Protein AF-A0A4Y2BJF8-F1 (afdb_monomer_lite)

Secondary structure (DSSP, 8-state):
--HHHHHHHHHHTTHHHHHHHHHHHHHHHHHHHS-----------TT--HHHHHHHHHHHHHHHHHHT--SHHHHHHHHHHHHHHHHHHHHHHHHHHHHHHHHHHHHHHHHH--

Structure (mmCIF, N/CA/C/O backbone):
data_AF-A0A4Y2BJF8-F1
#
_entry.id   AF-A0A4Y2BJF8-F1
#
loop_
_atom_site.group_PDB
_atom_site.id
_atom_site.type_symbol
_atom_site.label_atom_id
_atom_site.label_alt_id
_atom_site.label_comp_id
_atom_site.label_asym_id
_atom_site.label_entity_id
_atom_site.label_seq_id
_atom_site.pdbx_PDB_ins_code
_atom_site.Cartn_x
_atom_site.Cartn_y
_atom_site.Cartn_z
_atom_site.occupancy
_atom_site.B_iso_or_equiv
_atom_site.auth_seq_id
_atom_site.auth_comp_id
_atom_site.auth_asym_id
_atom_site.auth_atom_id
_atom_site.pdbx_PDB_model_num
ATOM 1 N N . MET A 1 1 ? 22.499 -28.721 -63.657 1.00 42.22 1 MET A N 1
ATOM 2 C CA . MET A 1 1 ? 22.021 -27.441 -63.085 1.00 42.22 1 MET A CA 1
ATOM 3 C C . MET A 1 1 ? 20.542 -27.208 -63.442 1.00 42.22 1 MET A C 1
ATOM 5 O O . MET A 1 1 ? 20.178 -26.129 -63.875 1.00 42.22 1 MET A O 1
ATOM 9 N N . VAL A 1 2 ? 19.692 -28.239 -63.317 1.00 48.12 2 VAL A N 1
ATOM 10 C CA . VAL A 1 2 ? 18.244 -28.189 -63.651 1.00 48.12 2 VAL A CA 1
ATOM 11 C C . VAL A 1 2 ? 17.385 -28.706 -62.480 1.00 48.12 2 VAL A C 1
ATOM 13 O O . VAL A 1 2 ? 16.186 -28.467 -62.442 1.00 48.12 2 VAL A O 1
ATOM 16 N N . SER A 1 3 ? 17.993 -29.347 -61.473 1.00 51.44 3 SER A N 1
ATOM 17 C CA . SER A 1 3 ? 17.306 -29.814 -60.261 1.00 51.44 3 SER A CA 1
ATOM 18 C C . SER A 1 3 ? 16.925 -28.675 -59.308 1.00 51.44 3 SER A C 1
ATOM 20 O O . SER A 1 3 ? 15.844 -28.695 -58.742 1.00 51.44 3 SER A O 1
ATOM 22 N N . THR A 1 4 ? 17.733 -27.615 -59.221 1.00 53.28 4 THR A N 1
ATOM 23 C CA . THR A 1 4 ? 17.542 -26.529 -58.242 1.00 53.28 4 THR A CA 1
ATOM 24 C C . THR A 1 4 ? 16.272 -25.700 -58.449 1.00 53.28 4 THR A C 1
ATOM 26 O O . THR A 1 4 ? 15.722 -25.192 -57.480 1.00 53.28 4 THR A O 1
ATOM 29 N N . PHE A 1 5 ? 15.778 -25.562 -59.684 1.00 46.50 5 PHE A N 1
ATOM 30 C CA . PHE A 1 5 ? 14.558 -24.789 -59.964 1.00 46.50 5 PHE A CA 1
ATOM 31 C C . PHE A 1 5 ? 13.269 -25.580 -59.709 1.00 46.50 5 PHE A C 1
ATOM 33 O O . PHE A 1 5 ? 12.259 -24.986 -59.344 1.00 46.50 5 PHE A O 1
ATOM 40 N N . ARG A 1 6 ? 13.299 -26.911 -59.865 1.00 52.50 6 ARG A N 1
ATOM 41 C CA . ARG A 1 6 ? 12.146 -27.778 -59.576 1.00 52.50 6 ARG A CA 1
ATOM 42 C C . ARG A 1 6 ? 11.916 -27.903 -58.070 1.00 52.50 6 ARG A C 1
ATOM 44 O O . ARG A 1 6 ? 10.775 -27.844 -57.630 1.00 52.50 6 ARG A O 1
ATOM 51 N N . ASP A 1 7 ? 13.005 -27.980 -57.308 1.00 54.97 7 ASP A N 1
ATOM 52 C CA . ASP A 1 7 ? 12.975 -28.063 -55.845 1.00 54.97 7 ASP A CA 1
ATOM 53 C C . ASP A 1 7 ? 12.491 -26.747 -55.209 1.00 54.97 7 ASP A C 1
ATOM 55 O O . ASP A 1 7 ? 11.736 -26.768 -54.244 1.00 54.97 7 ASP A O 1
ATOM 59 N N . LEU A 1 8 ? 12.846 -25.592 -55.790 1.00 53.53 8 LEU A N 1
ATOM 60 C CA . LEU A 1 8 ? 12.331 -24.278 -55.376 1.00 53.53 8 LEU A CA 1
ATOM 61 C C . LEU A 1 8 ? 10.848 -24.076 -55.718 1.00 53.53 8 LEU A C 1
ATOM 63 O O . LEU A 1 8 ? 10.143 -23.438 -54.945 1.00 53.53 8 LEU A O 1
ATOM 67 N N . ALA A 1 9 ? 10.370 -24.612 -56.845 1.00 55.22 9 ALA A N 1
ATOM 68 C CA . ALA A 1 9 ? 8.956 -24.554 -57.221 1.00 55.22 9 ALA A CA 1
ATOM 69 C C . ALA A 1 9 ? 8.085 -25.458 -56.330 1.00 55.22 9 ALA A C 1
ATOM 71 O O . ALA A 1 9 ? 7.034 -25.026 -55.873 1.00 55.22 9 ALA A O 1
ATOM 72 N N . ALA A 1 10 ? 8.564 -26.663 -56.002 1.00 57.12 10 ALA A N 1
ATOM 73 C CA . ALA A 1 10 ? 7.910 -27.557 -55.042 1.00 57.12 10 ALA A CA 1
ATOM 74 C C . ALA A 1 10 ? 7.935 -27.001 -53.605 1.00 57.12 10 ALA A C 1
ATOM 76 O O . ALA A 1 10 ? 7.002 -27.216 -52.833 1.00 57.12 10 ALA A O 1
ATOM 77 N N . TYR A 1 11 ? 8.990 -26.260 -53.245 1.00 60.12 11 TYR A N 1
ATOM 78 C CA . TYR A 1 11 ? 9.047 -25.520 -51.985 1.00 60.12 11 TYR A CA 1
ATOM 79 C C . TYR A 1 11 ? 8.056 -24.350 -51.994 1.00 60.12 11 TYR A C 1
ATOM 81 O O . TYR A 1 11 ? 7.343 -24.172 -51.018 1.00 60.12 11 TYR A O 1
ATOM 89 N N . ALA A 1 12 ? 7.958 -23.605 -53.104 1.00 58.19 12 ALA A N 1
ATOM 90 C CA . ALA A 1 12 ? 7.037 -22.479 -53.275 1.00 58.19 12 ALA A CA 1
ATOM 91 C C . ALA A 1 12 ? 5.557 -22.877 -53.203 1.00 58.19 12 ALA A C 1
ATOM 93 O O . ALA A 1 12 ? 4.776 -22.133 -52.618 1.00 58.19 12 ALA A O 1
ATOM 94 N N . GLU A 1 13 ? 5.188 -24.054 -53.720 1.00 62.34 13 GLU A N 1
ATOM 95 C CA . GLU A 1 13 ? 3.836 -24.617 -53.568 1.00 62.34 13 GLU A CA 1
ATOM 96 C C . GLU A 1 13 ? 3.469 -24.922 -52.105 1.00 62.34 13 GLU A C 1
ATOM 98 O O . GLU A 1 13 ? 2.291 -24.971 -51.785 1.00 62.34 13 GLU A O 1
ATOM 103 N N . ASN A 1 14 ? 4.457 -25.059 -51.213 1.00 72.81 14 ASN A N 1
ATOM 104 C CA . ASN A 1 14 ? 4.267 -25.347 -49.787 1.00 72.81 14 ASN A CA 1
ATOM 105 C C . ASN A 1 14 ? 4.635 -24.164 -48.874 1.00 72.81 14 ASN A C 1
ATOM 107 O O . ASN A 1 14 ? 4.663 -24.320 -47.656 1.00 72.81 14 ASN A O 1
ATOM 111 N N . ILE A 1 15 ? 4.967 -22.985 -49.421 1.00 80.44 15 ILE A N 1
ATOM 112 C CA . ILE A 1 15 ? 5.297 -21.817 -48.584 1.00 80.44 15 ILE A CA 1
ATOM 113 C C . ILE A 1 15 ? 4.056 -21.337 -47.837 1.00 80.44 15 ILE A C 1
ATOM 115 O O . ILE A 1 15 ? 4.169 -20.976 -46.671 1.00 80.44 15 ILE A O 1
ATOM 119 N N . GLU A 1 16 ? 2.893 -21.327 -48.491 1.00 82.56 16 GLU A N 1
ATOM 120 C CA . GLU A 1 16 ? 1.646 -20.916 -47.840 1.00 82.56 16 GLU A CA 1
ATOM 121 C C . GLU A 1 16 ? 1.271 -21.881 -46.712 1.00 82.56 16 GLU A C 1
ATOM 123 O O . GLU A 1 16 ? 1.009 -21.428 -45.601 1.00 82.56 16 GLU A O 1
ATOM 128 N N . ASP A 1 17 ? 1.376 -23.190 -46.956 1.00 83.25 17 ASP A N 1
ATOM 129 C CA . ASP A 1 17 ? 1.148 -24.222 -45.938 1.00 83.25 17 ASP A CA 1
ATOM 130 C C . ASP A 1 17 ? 2.158 -24.113 -44.784 1.00 83.25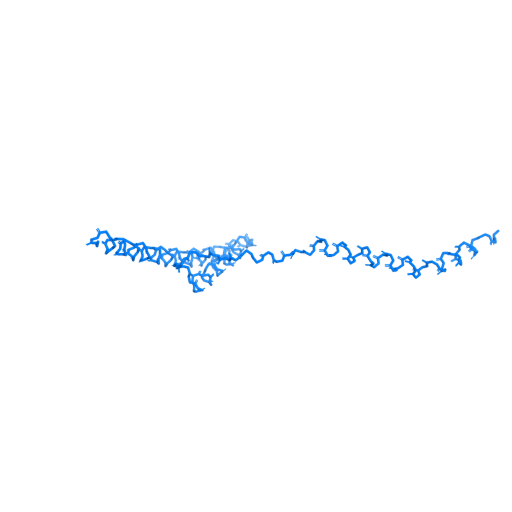 17 ASP A C 1
ATOM 132 O O . ASP A 1 17 ? 1.787 -24.154 -43.616 1.00 83.25 17 ASP A O 1
ATOM 136 N N . PHE A 1 18 ? 3.436 -23.866 -45.085 1.00 84.06 18 PHE A N 1
ATOM 137 C CA . PHE A 1 18 ? 4.460 -23.642 -44.063 1.00 84.06 18 PHE A CA 1
ATOM 138 C C . PHE A 1 18 ? 4.196 -22.384 -43.226 1.00 84.06 18 PHE A C 1
ATOM 140 O O . PHE A 1 18 ? 4.428 -22.386 -42.016 1.00 84.06 18 PHE A O 1
ATOM 147 N N . ILE A 1 19 ? 3.747 -21.293 -43.854 1.00 86.81 19 ILE A N 1
ATOM 148 C CA . ILE A 1 19 ? 3.379 -20.064 -43.144 1.00 86.81 19 ILE A CA 1
ATOM 149 C C . ILE A 1 19 ? 2.177 -20.338 -42.242 1.00 86.81 19 ILE A C 1
ATOM 151 O O . ILE A 1 19 ? 2.221 -19.945 -41.079 1.00 86.81 19 ILE A O 1
ATOM 155 N N . ALA A 1 20 ? 1.163 -21.053 -42.735 1.00 87.38 20 ALA A N 1
ATOM 156 C CA . ALA A 1 20 ? -0.012 -21.421 -41.954 1.00 87.38 20 ALA A CA 1
ATOM 157 C C . ALA A 1 20 ? 0.361 -22.278 -40.731 1.00 87.38 20 ALA A C 1
ATOM 159 O O . ALA A 1 20 ? -0.002 -21.927 -39.609 1.00 87.38 20 ALA A O 1
ATOM 160 N N . ASP A 1 21 ? 1.177 -23.320 -40.917 1.00 86.31 21 ASP A N 1
ATOM 161 C CA . ASP A 1 21 ? 1.679 -24.170 -39.829 1.00 86.31 21 ASP A CA 1
ATOM 162 C C . ASP A 1 21 ? 2.495 -23.365 -38.803 1.00 86.31 21 ASP A C 1
ATOM 164 O O . ASP A 1 21 ? 2.438 -23.594 -37.588 1.00 86.31 21 ASP A O 1
ATOM 168 N N . PHE A 1 22 ? 3.286 -22.401 -39.281 1.00 87.00 22 PHE A N 1
ATOM 169 C CA . PHE A 1 22 ? 4.097 -21.546 -38.424 1.00 87.00 22 PHE A CA 1
ATOM 170 C C . PHE A 1 22 ? 3.244 -20.563 -37.613 1.00 87.00 22 PHE A C 1
ATOM 172 O O . PHE A 1 22 ? 3.496 -20.371 -36.420 1.00 87.00 22 PHE A O 1
ATOM 179 N N . GLU A 1 23 ? 2.233 -19.955 -38.235 1.00 91.94 23 GLU A N 1
ATOM 180 C CA . GLU A 1 23 ? 1.264 -19.082 -37.572 1.00 91.94 23 GLU A CA 1
ATOM 181 C C . GLU A 1 23 ? 0.457 -19.855 -36.522 1.00 91.94 23 GLU A C 1
ATOM 183 O O . GLU A 1 23 ? 0.392 -19.411 -35.374 1.00 91.94 23 GLU A O 1
ATOM 188 N N . GLU A 1 24 ? -0.037 -21.054 -36.846 1.00 94.25 24 GLU A N 1
ATOM 189 C CA . GLU A 1 24 ? -0.742 -21.933 -35.902 1.00 94.25 24 GLU A CA 1
ATOM 190 C C . GLU A 1 24 ? 0.155 -22.329 -34.717 1.00 94.25 24 GLU A C 1
ATOM 192 O O . GLU A 1 24 ? -0.257 -22.293 -33.548 1.00 94.25 24 GLU A O 1
ATOM 197 N N . GLY A 1 25 ? 1.424 -22.649 -34.986 1.00 93.50 25 GLY A N 1
ATOM 198 C CA . GLY A 1 25 ? 2.416 -22.925 -33.950 1.00 93.50 25 GLY A CA 1
ATOM 199 C C . GLY A 1 25 ? 2.647 -21.725 -33.025 1.00 93.50 25 GLY A C 1
ATOM 200 O O . GLY A 1 25 ? 2.725 -21.882 -31.799 1.00 93.50 25 GLY A O 1
ATOM 201 N N . LEU A 1 26 ? 2.722 -20.514 -33.583 1.00 91.19 26 LEU A N 1
ATOM 202 C CA . LEU A 1 26 ? 2.858 -19.280 -32.810 1.00 91.19 26 LEU A CA 1
ATOM 203 C C . LEU A 1 26 ? 1.610 -18.969 -31.986 1.00 91.19 26 LEU A C 1
ATOM 205 O O . LEU A 1 26 ? 1.753 -18.594 -30.819 1.00 91.19 26 LEU A O 1
ATOM 209 N N . GLU A 1 27 ? 0.413 -19.144 -32.545 1.00 92.12 27 GLU A N 1
ATOM 210 C CA . GLU A 1 27 ? -0.850 -18.985 -31.824 1.00 92.12 27 GLU A CA 1
ATOM 211 C C . GLU A 1 27 ? -0.923 -19.961 -30.651 1.00 92.12 27 GLU A C 1
ATOM 213 O O . GLU A 1 27 ? -1.105 -19.534 -29.510 1.00 92.12 27 GLU A O 1
ATOM 218 N N . THR A 1 28 ? -0.628 -21.239 -30.889 1.00 93.44 28 THR A N 1
ATOM 219 C CA . THR A 1 28 ? -0.599 -22.282 -29.856 1.00 93.44 28 THR A CA 1
ATOM 220 C C . THR A 1 28 ? 0.371 -21.932 -28.725 1.00 93.44 28 THR A C 1
ATOM 222 O O . THR A 1 28 ? 0.023 -21.983 -27.541 1.00 93.44 28 THR A O 1
ATOM 225 N N . ILE A 1 29 ? 1.604 -21.532 -29.056 1.00 91.88 29 ILE A N 1
ATOM 226 C CA . ILE A 1 29 ? 2.597 -21.123 -28.053 1.00 91.88 29 ILE A CA 1
ATOM 227 C C . ILE A 1 29 ? 2.105 -19.892 -27.290 1.00 91.88 29 ILE A C 1
ATOM 229 O O . ILE A 1 29 ? 2.242 -19.845 -26.062 1.00 91.88 29 ILE A O 1
ATOM 233 N N . CYS A 1 30 ? 1.534 -18.906 -27.982 1.00 85.12 30 CYS A N 1
ATOM 234 C CA . CYS A 1 30 ? 0.967 -17.724 -27.352 1.00 85.12 30 CYS A CA 1
ATOM 235 C C . CYS A 1 30 ? -0.148 -18.108 -26.381 1.00 85.12 30 CYS A C 1
ATOM 237 O O . CYS A 1 30 ? -0.082 -17.698 -25.227 1.00 85.12 30 CYS A O 1
ATOM 239 N N . GLU A 1 31 ? -1.112 -18.936 -26.775 1.00 86.19 31 GLU A N 1
ATOM 240 C CA . GLU A 1 31 ? -2.216 -19.390 -25.926 1.00 86.19 31 GLU A CA 1
ATOM 241 C C . GLU A 1 31 ? -1.744 -20.154 -24.685 1.00 86.19 31 GLU A C 1
ATOM 243 O O . GLU A 1 31 ? -2.196 -19.873 -23.568 1.00 86.19 31 GLU A O 1
ATOM 248 N N . LEU A 1 32 ? -0.789 -21.074 -24.853 1.00 85.94 32 LEU A N 1
ATOM 249 C CA . LEU A 1 32 ? -0.207 -21.842 -23.750 1.00 85.94 32 LEU A CA 1
ATOM 250 C C . LEU A 1 32 ? 0.553 -20.949 -22.759 1.00 85.94 32 LEU A C 1
ATOM 252 O O . LEU A 1 32 ? 0.555 -21.215 -21.553 1.00 85.94 32 LEU A O 1
ATOM 256 N N . ASN A 1 33 ? 1.185 -19.881 -23.252 1.00 81.00 33 ASN A N 1
ATOM 257 C CA . ASN A 1 33 ? 2.008 -18.972 -22.452 1.00 81.00 33 ASN A CA 1
ATOM 258 C C . ASN A 1 33 ? 1.293 -17.679 -22.040 1.00 81.00 33 ASN A C 1
ATOM 260 O O . ASN A 1 33 ? 1.829 -16.913 -21.224 1.00 81.00 33 ASN A O 1
ATOM 264 N N . VAL A 1 34 ? 0.076 -17.429 -22.534 1.00 78.88 34 VAL A N 1
ATOM 265 C CA . VAL A 1 34 ? -0.775 -16.350 -22.045 1.00 78.88 34 VAL A CA 1
ATOM 266 C C . VAL A 1 34 ? -0.993 -16.624 -20.572 1.00 78.88 34 VAL A C 1
ATOM 268 O O . VAL A 1 34 ? -1.648 -17.584 -20.161 1.00 78.88 34 VAL A O 1
ATOM 271 N N . LYS A 1 35 ? -0.429 -15.746 -19.740 1.00 74.06 35 LYS A N 1
ATOM 272 C CA . LYS A 1 35 ? -0.674 -15.756 -18.303 1.00 74.06 35 LYS A CA 1
ATOM 273 C C . LYS A 1 35 ? -2.171 -15.592 -18.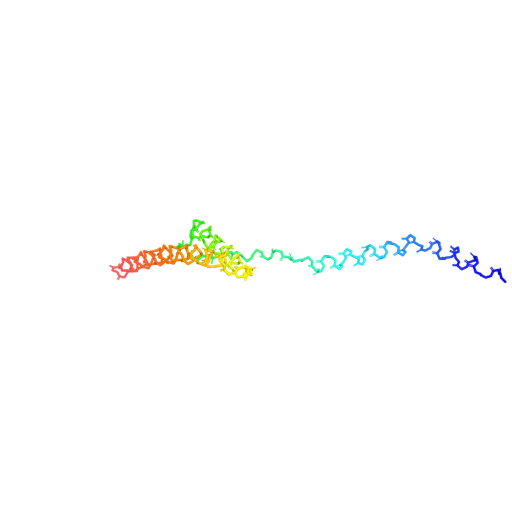109 1.00 74.06 35 LYS A C 1
ATOM 275 O O . LYS A 1 35 ? -2.668 -14.464 -18.108 1.00 74.06 35 LYS A O 1
ATOM 280 N N . LYS A 1 36 ? -2.884 -16.706 -17.911 1.00 68.44 36 LYS A N 1
ATOM 281 C CA . LYS A 1 36 ? -4.275 -16.682 -17.473 1.00 68.44 36 LYS A CA 1
ATOM 282 C C . LYS A 1 36 ? -4.282 -15.778 -16.254 1.00 68.44 36 LYS A C 1
ATOM 284 O 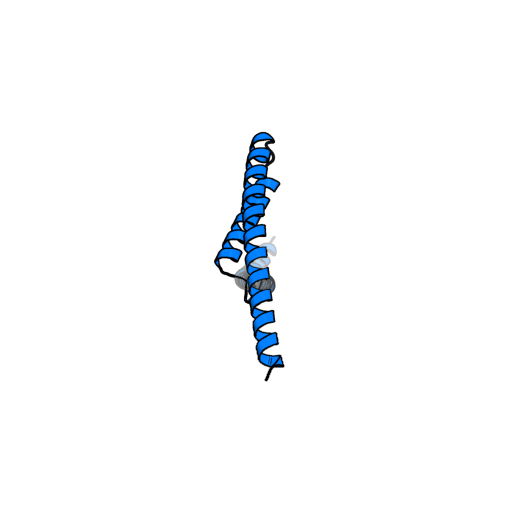O . LYS A 1 36 ? -3.592 -16.055 -15.266 1.00 68.44 36 LYS A O 1
ATOM 289 N N . LYS A 1 37 ? -4.987 -14.644 -16.337 1.00 58.19 37 LYS A N 1
ATOM 290 C CA . LYS A 1 37 ? -5.287 -13.843 -15.153 1.00 58.19 37 LYS A CA 1
ATOM 291 C C . LYS A 1 37 ? -6.142 -14.752 -14.292 1.00 58.19 37 LYS A C 1
ATOM 293 O O . LYS A 1 37 ? -7.359 -14.753 -14.408 1.00 58.19 37 LYS A O 1
ATOM 298 N N . VAL A 1 38 ? -5.495 -15.559 -13.454 1.00 54.34 38 VAL A N 1
ATOM 299 C CA . VAL A 1 38 ? -6.171 -16.249 -12.376 1.00 54.34 38 VAL A CA 1
ATOM 300 C C . VAL A 1 38 ? -6.750 -15.110 -11.569 1.00 54.34 38 VAL A C 1
ATOM 302 O O . VAL A 1 38 ? -6.017 -14.383 -10.887 1.00 54.34 38 VAL A O 1
ATOM 305 N N . TYR A 1 39 ? -8.056 -14.904 -11.704 1.00 51.53 39 TYR A N 1
ATOM 306 C CA . TYR A 1 39 ? -8.807 -14.124 -10.752 1.00 51.53 39 TYR A CA 1
ATOM 307 C C . TYR A 1 39 ? -8.770 -14.956 -9.477 1.00 51.53 39 TYR A C 1
ATOM 309 O O . TYR A 1 39 ? -9.691 -15.690 -9.142 1.00 51.53 39 TYR A O 1
ATOM 317 N N . ARG A 1 40 ? -7.629 -14.907 -8.779 1.00 52.56 40 ARG A N 1
ATOM 318 C CA . ARG A 1 40 ? -7.580 -15.253 -7.373 1.00 52.56 40 ARG A CA 1
ATOM 319 C C . ARG A 1 40 ? -8.474 -14.192 -6.786 1.00 52.56 40 ARG A C 1
ATOM 321 O O . ARG A 1 40 ? -8.019 -13.054 -6.652 1.00 52.56 40 ARG A O 1
ATOM 328 N N . GLY A 1 41 ? -9.750 -14.523 -6.586 1.00 50.69 41 GLY A N 1
ATOM 329 C CA . GLY A 1 41 ? -10.675 -13.673 -5.864 1.00 50.69 41 GLY A CA 1
ATOM 330 C C . GLY A 1 41 ? -9.904 -13.230 -4.640 1.00 50.69 41 GLY A C 1
ATOM 331 O O . GLY A 1 41 ? -9.542 -14.054 -3.800 1.00 50.69 41 GLY A O 1
ATOM 332 N N . LYS A 1 42 ? -9.478 -11.964 -4.625 1.00 56.00 42 LYS A N 1
ATOM 333 C CA . LYS A 1 42 ? -8.775 -11.411 -3.481 1.00 56.00 42 LYS A CA 1
ATOM 334 C C . LYS A 1 42 ? -9.869 -11.312 -2.435 1.00 56.00 42 LYS A C 1
ATOM 336 O O . LYS A 1 42 ? -10.489 -10.263 -2.294 1.00 56.00 42 LYS A O 1
ATOM 341 N N . SER A 1 43 ? -10.101 -12.408 -1.720 1.00 56.34 43 SER A N 1
ATOM 342 C CA . SER A 1 43 ? -10.638 -12.377 -0.374 1.00 56.34 43 SER A CA 1
ATOM 343 C C . SER A 1 43 ? -9.577 -11.659 0.449 1.00 56.34 43 SER A C 1
ATOM 345 O O . SER A 1 43 ? -8.726 -12.243 1.116 1.00 56.34 43 SER A O 1
ATOM 347 N N . ASN A 1 44 ? -9.505 -10.343 0.258 1.00 66.38 44 ASN A N 1
ATOM 348 C CA . ASN A 1 44 ? -8.874 -9.529 1.256 1.00 66.38 44 ASN A CA 1
ATOM 349 C C . ASN A 1 44 ? -9.759 -9.678 2.498 1.00 66.38 44 ASN A C 1
ATOM 351 O O . ASN A 1 44 ? -10.980 -9.768 2.374 1.00 66.38 44 ASN A O 1
ATOM 355 N N . ALA A 1 45 ? -9.146 -9.716 3.679 1.00 78.94 45 ALA A N 1
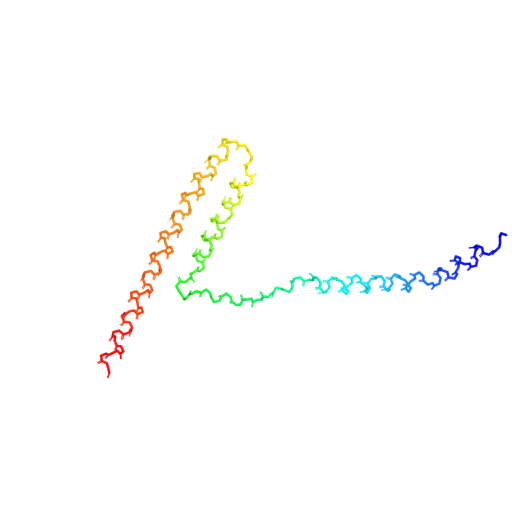ATOM 356 C CA . ALA A 1 45 ? -9.899 -9.760 4.925 1.00 78.94 45 ALA A CA 1
ATOM 357 C C . ALA A 1 45 ? -10.983 -8.666 4.945 1.00 78.94 45 ALA A C 1
ATOM 359 O O . ALA A 1 45 ? -10.780 -7.605 4.362 1.00 78.94 45 ALA A O 1
ATOM 360 N N . LEU A 1 46 ? -12.108 -8.888 5.627 1.00 84.38 46 LEU A N 1
ATOM 361 C CA . LEU A 1 46 ? -13.261 -7.969 5.608 1.00 84.38 46 LEU A CA 1
ATOM 362 C C . LEU A 1 46 ? -12.906 -6.519 5.995 1.00 84.38 46 LEU A C 1
ATOM 364 O O . LEU A 1 46 ? -13.487 -5.565 5.487 1.00 84.38 46 LEU A O 1
ATOM 368 N N . TRP A 1 47 ? -11.894 -6.333 6.844 1.00 86.94 47 TRP A N 1
ATOM 369 C CA . TRP A 1 47 ? -11.379 -5.018 7.247 1.00 86.94 47 TRP A CA 1
ATOM 370 C C . TRP A 1 47 ? -10.482 -4.331 6.197 1.00 86.94 47 TRP A C 1
ATOM 372 O O . TRP A 1 47 ? -10.022 -3.196 6.389 1.00 86.94 47 TRP A O 1
ATOM 382 N N . TRP A 1 48 ? -10.213 -4.997 5.075 1.00 91.25 48 TRP A N 1
ATOM 383 C CA . TRP A 1 48 ? -9.386 -4.505 3.985 1.00 91.25 48 TRP A CA 1
ATOM 384 C C . TRP A 1 48 ? -10.186 -3.625 3.023 1.00 91.25 48 TRP A C 1
ATOM 386 O O . TRP A 1 48 ? -11.019 -4.088 2.251 1.00 91.25 48 TRP A 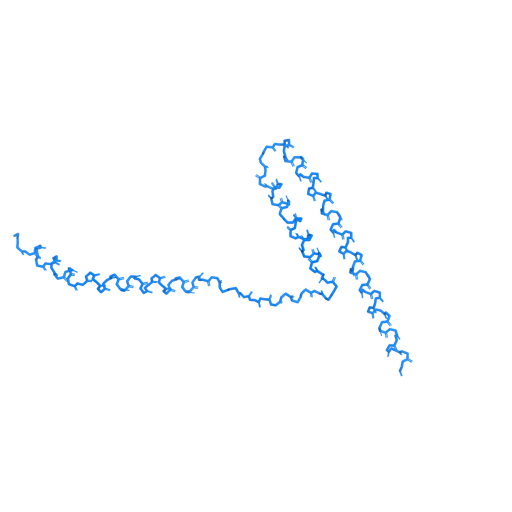O 1
ATOM 396 N N . SER A 1 49 ? -9.880 -2.330 3.019 1.00 89.94 49 SER A N 1
ATOM 397 C CA . SER A 1 49 ? -10.566 -1.350 2.169 1.00 89.94 49 SER A CA 1
ATOM 398 C C . SER A 1 49 ? -9.813 -1.057 0.870 1.00 89.94 49 SER A C 1
ATOM 400 O O . SER A 1 49 ? -8.585 -1.151 0.816 1.00 89.94 49 SER A O 1
ATOM 402 N N . ILE A 1 50 ? -10.532 -0.577 -0.153 1.00 90.56 50 ILE A N 1
ATOM 403 C CA . ILE A 1 50 ? -9.937 -0.032 -1.390 1.00 90.56 50 ILE A CA 1
ATOM 404 C C . ILE A 1 50 ? -8.900 1.051 -1.057 1.00 90.56 50 ILE A C 1
ATOM 406 O O . ILE A 1 50 ? -7.813 1.068 -1.626 1.00 90.56 50 ILE A O 1
ATOM 410 N N . LYS A 1 51 ? -9.173 1.905 -0.059 1.00 92.31 51 LYS A N 1
ATOM 411 C CA . LYS A 1 51 ? -8.218 2.916 0.420 1.00 92.31 51 LYS A CA 1
ATOM 412 C C . LYS A 1 51 ? -6.915 2.288 0.932 1.00 92.31 51 LYS A C 1
ATOM 414 O O . LYS A 1 51 ? -5.840 2.762 0.570 1.00 92.31 51 LYS A O 1
ATOM 419 N N . LEU A 1 52 ? -6.991 1.219 1.734 1.00 93.81 52 LEU A N 1
ATOM 420 C CA . LEU A 1 52 ? -5.803 0.479 2.187 1.00 93.81 52 LEU A CA 1
ATOM 421 C C . LEU A 1 52 ? -5.055 -0.171 1.017 1.00 93.81 52 LEU A C 1
ATOM 423 O O . LEU A 1 52 ? -3.823 -0.145 1.002 1.00 93.81 52 LEU A O 1
ATOM 427 N N . GLU A 1 53 ? -5.772 -0.711 0.030 1.00 94.00 53 GLU A N 1
ATOM 428 C CA . GLU A 1 53 ? -5.159 -1.275 -1.175 1.00 94.00 53 GLU A CA 1
ATOM 429 C C . GLU A 1 53 ? -4.407 -0.211 -1.979 1.00 94.00 53 GLU A C 1
ATOM 431 O O . GLU A 1 53 ? -3.250 -0.425 -2.346 1.00 94.00 53 GLU A O 1
ATOM 436 N N . SER A 1 54 ? -5.012 0.961 -2.181 1.00 94.62 54 SER A N 1
ATOM 437 C CA . SER A 1 54 ? -4.387 2.100 -2.859 1.00 94.62 54 SER A CA 1
ATOM 438 C C . SER A 1 54 ? -3.148 2.596 -2.111 1.00 94.62 54 SER A C 1
ATOM 440 O O . SER A 1 54 ? -2.097 2.804 -2.722 1.00 94.62 54 SER A O 1
ATOM 442 N N . MET A 1 55 ? -3.213 2.708 -0.779 1.00 96.88 55 MET A N 1
ATOM 443 C CA . MET A 1 55 ? -2.052 3.050 0.052 1.00 96.88 55 MET A CA 1
ATOM 444 C C . MET A 1 55 ? -0.938 2.002 -0.067 1.00 96.88 55 MET A C 1
ATOM 446 O O . MET A 1 55 ? 0.225 2.355 -0.268 1.00 96.88 55 MET A O 1
ATOM 450 N N . ARG A 1 56 ? -1.279 0.707 -0.012 1.00 96.00 56 ARG A N 1
ATOM 451 C CA . ARG A 1 56 ? -0.328 -0.396 -0.216 1.00 96.00 56 ARG A CA 1
ATOM 452 C C . ARG A 1 56 ? 0.324 -0.318 -1.596 1.00 96.00 56 ARG A C 1
ATOM 454 O O . ARG A 1 56 ? 1.536 -0.507 -1.711 1.00 96.00 56 ARG A O 1
ATOM 461 N N . GLY A 1 57 ? -0.459 -0.034 -2.636 1.00 96.62 57 GLY A N 1
ATOM 462 C CA . GLY A 1 57 ? 0.020 0.167 -4.003 1.00 96.62 57 GLY A CA 1
ATOM 463 C C . GLY A 1 57 ? 1.028 1.311 -4.095 1.00 96.62 57 GLY A C 1
ATOM 464 O O . GLY A 1 57 ? 2.132 1.119 -4.611 1.00 96.62 57 GLY A O 1
ATOM 465 N N . ARG A 1 58 ? 0.692 2.465 -3.507 1.00 97.75 58 ARG A N 1
ATOM 466 C CA . ARG A 1 58 ? 1.562 3.646 -3.426 1.00 97.75 58 ARG A CA 1
ATOM 467 C C . ARG A 1 58 ? 2.880 3.334 -2.718 1.00 97.75 58 ARG A C 1
ATOM 469 O O . ARG A 1 58 ? 3.941 3.555 -3.294 1.00 97.75 58 ARG A O 1
ATOM 476 N N . VAL A 1 59 ? 2.833 2.741 -1.525 1.00 98.31 59 VAL A N 1
ATOM 477 C CA . VAL A 1 59 ? 4.027 2.323 -0.769 1.00 98.31 59 VAL A CA 1
ATOM 478 C C . VAL A 1 59 ? 4.908 1.381 -1.593 1.00 98.31 59 VAL A C 1
ATOM 480 O O . VAL A 1 59 ? 6.120 1.571 -1.660 1.00 98.31 59 VAL A O 1
ATOM 483 N N . ARG A 1 60 ? 4.319 0.379 -2.262 1.00 98.25 60 ARG A N 1
ATOM 484 C CA . ARG A 1 60 ? 5.066 -0.555 -3.123 1.00 98.25 60 ARG A CA 1
ATOM 485 C C . ARG A 1 60 ? 5.735 0.158 -4.296 1.00 98.25 60 ARG A C 1
ATOM 487 O O . ARG A 1 60 ? 6.864 -0.185 -4.636 1.00 98.25 60 ARG A O 1
ATOM 494 N N . ALA A 1 61 ? 5.052 1.117 -4.918 1.00 98.31 61 ALA A N 1
ATOM 495 C CA . ALA A 1 61 ? 5.621 1.911 -6.002 1.00 98.31 61 ALA A CA 1
ATOM 496 C C . ALA A 1 61 ? 6.800 2.764 -5.510 1.00 98.31 61 ALA A C 1
ATOM 498 O O . ALA A 1 61 ? 7.850 2.770 -6.148 1.00 98.31 61 ALA A O 1
ATOM 499 N N . LEU A 1 62 ? 6.663 3.416 -4.353 1.00 98.31 62 LEU A N 1
ATOM 500 C CA . LEU A 1 62 ? 7.732 4.209 -3.741 1.00 98.31 62 LEU A CA 1
ATOM 501 C C . LEU A 1 62 ? 8.938 3.352 -3.355 1.00 98.31 62 LEU A C 1
ATOM 503 O O . LEU A 1 62 ? 10.063 3.709 -3.693 1.00 98.31 62 LEU A O 1
ATOM 507 N N . ARG A 1 63 ? 8.709 2.186 -2.737 1.00 98.31 63 ARG A N 1
ATOM 508 C CA . ARG A 1 63 ? 9.774 1.230 -2.403 1.00 98.31 63 ARG A CA 1
ATOM 509 C C . ARG A 1 63 ? 10.560 0.819 -3.644 1.00 98.31 63 ARG A C 1
ATOM 511 O O . ARG A 1 63 ? 11.783 0.873 -3.626 1.00 98.31 63 ARG A O 1
ATOM 518 N N . ARG A 1 64 ? 9.859 0.451 -4.724 1.00 98.31 64 ARG A N 1
ATOM 519 C CA . 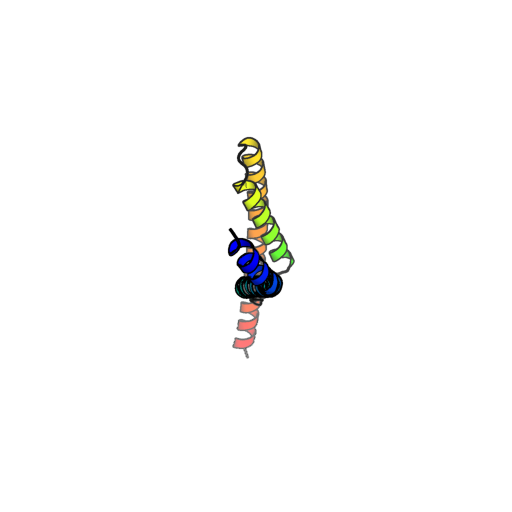ARG A 1 64 ? 10.487 0.086 -6.003 1.00 98.31 64 ARG A CA 1
ATOM 520 C C . ARG A 1 64 ? 11.321 1.238 -6.559 1.00 98.31 64 ARG A C 1
ATOM 522 O O . ARG A 1 64 ? 12.474 1.034 -6.915 1.00 98.31 64 ARG A O 1
ATOM 529 N N . ARG A 1 65 ? 10.775 2.459 -6.574 1.00 97.62 65 ARG A N 1
ATOM 530 C CA . ARG A 1 65 ? 11.504 3.658 -7.026 1.00 97.62 65 ARG A CA 1
ATOM 531 C C . ARG A 1 65 ? 12.761 3.923 -6.200 1.00 97.62 65 ARG A C 1
ATOM 533 O O . ARG A 1 65 ? 13.769 4.283 -6.788 1.00 97.62 65 ARG A O 1
ATOM 540 N N . PHE A 1 66 ? 12.705 3.744 -4.881 1.00 97.50 66 PHE A N 1
ATOM 541 C CA . PHE A 1 66 ? 13.870 3.836 -3.996 1.00 97.50 66 PHE A CA 1
ATOM 542 C C . PHE A 1 66 ? 14.918 2.764 -4.334 1.00 97.50 66 PHE A C 1
ATOM 544 O O . PHE A 1 66 ? 16.081 3.095 -4.538 1.00 97.50 66 PHE A O 1
ATOM 551 N N . GLN A 1 67 ? 14.506 1.498 -4.456 1.00 96.50 67 GLN A N 1
ATOM 552 C CA . GLN A 1 67 ? 15.411 0.375 -4.732 1.00 96.50 67 GLN A CA 1
ATOM 553 C C . GLN A 1 67 ? 16.114 0.491 -6.093 1.00 96.50 67 GLN A C 1
ATOM 555 O O . GLN A 1 67 ? 17.267 0.089 -6.212 1.00 96.50 67 GLN A O 1
ATOM 560 N N . HIS A 1 68 ? 15.447 1.061 -7.100 1.00 97.44 68 HIS A N 1
ATOM 561 C CA . HIS A 1 68 ? 16.023 1.273 -8.431 1.00 97.44 68 HIS A CA 1
ATOM 562 C C . HIS A 1 68 ? 16.901 2.531 -8.548 1.00 97.44 68 HIS A C 1
ATOM 564 O O . HIS A 1 68 ? 17.573 2.705 -9.565 1.00 97.44 68 HIS A O 1
ATOM 570 N N . THR A 1 69 ? 16.926 3.420 -7.549 1.00 97.25 69 THR A N 1
ATOM 571 C CA . THR A 1 69 ? 17.748 4.635 -7.615 1.00 97.25 69 THR A CA 1
ATOM 572 C C . THR A 1 69 ? 19.214 4.338 -7.295 1.00 97.25 69 THR A C 1
ATOM 574 O O . THR A 1 69 ? 19.549 3.857 -6.209 1.00 97.25 69 THR A O 1
ATOM 577 N N . ARG A 1 70 ? 20.094 4.683 -8.246 1.00 96.38 70 ARG A N 1
ATOM 578 C CA . ARG A 1 70 ? 21.557 4.562 -8.122 1.00 96.38 70 ARG A CA 1
ATOM 579 C C . ARG A 1 70 ? 22.218 5.801 -7.517 1.00 96.38 70 ARG A C 1
ATOM 581 O O . ARG A 1 70 ? 23.136 5.657 -6.723 1.00 96.38 70 ARG A O 1
ATOM 588 N N . ASN A 1 71 ? 21.743 6.998 -7.870 1.00 97.38 71 ASN A N 1
ATOM 589 C CA . ASN A 1 71 ? 22.304 8.248 -7.355 1.00 97.38 71 ASN A CA 1
ATOM 590 C C . ASN A 1 71 ? 22.088 8.348 -5.823 1.00 97.38 71 ASN A C 1
ATOM 592 O O . ASN A 1 71 ? 20.932 8.289 -5.395 1.00 97.38 71 ASN A O 1
ATOM 596 N N . PRO A 1 72 ? 23.148 8.518 -5.005 1.00 96.38 72 PRO A N 1
ATOM 597 C CA . PRO A 1 72 ? 23.041 8.523 -3.544 1.00 96.38 72 PRO A CA 1
ATOM 598 C C . PRO A 1 72 ? 22.126 9.604 -2.952 1.00 96.38 72 PRO A C 1
ATOM 600 O O . PRO A 1 72 ? 21.341 9.302 -2.052 1.00 96.38 72 PRO A O 1
ATOM 603 N N . SER A 1 73 ? 22.172 10.844 -3.450 1.00 96.25 73 SER A N 1
ATOM 604 C CA . SER A 1 73 ? 21.391 11.953 -2.877 1.00 96.25 73 SER A CA 1
ATOM 605 C C . SER A 1 73 ? 19.895 11.788 -3.159 1.00 96.25 73 SER A C 1
ATOM 607 O O . SER A 1 73 ? 19.056 11.850 -2.256 1.00 96.25 73 SER A O 1
ATOM 609 N N . GLU A 1 74 ? 19.558 11.457 -4.404 1.00 96.69 74 GLU A N 1
ATOM 610 C CA . GLU A 1 74 ? 18.197 11.111 -4.817 1.00 96.69 74 GLU A CA 1
ATOM 611 C C . GLU A 1 74 ? 17.683 9.860 -4.094 1.00 96.69 74 GLU A C 1
ATOM 613 O O . GLU A 1 74 ? 16.503 9.776 -3.737 1.00 96.69 74 GLU A O 1
ATOM 618 N N . ARG A 1 75 ? 18.561 8.881 -3.848 1.00 97.25 75 ARG A N 1
ATOM 619 C CA . ARG A 1 75 ? 18.217 7.661 -3.115 1.00 97.25 75 ARG A CA 1
ATOM 620 C C . ARG A 1 75 ? 17.825 7.978 -1.677 1.00 97.25 75 ARG A C 1
ATOM 622 O O . ARG A 1 75 ? 16.779 7.495 -1.250 1.00 97.25 75 ARG A O 1
ATOM 629 N N . LEU A 1 76 ? 18.591 8.818 -0.978 1.00 97.44 76 LEU A N 1
ATOM 630 C CA . LEU A 1 76 ? 18.276 9.251 0.385 1.00 97.44 76 LEU A CA 1
ATOM 631 C C . LEU A 1 76 ? 16.923 9.976 0.441 1.00 97.44 76 LEU A C 1
ATOM 633 O O . LEU A 1 76 ? 16.062 9.634 1.252 1.00 97.44 76 LEU A O 1
ATOM 637 N N . ARG A 1 77 ? 16.678 10.920 -0.476 1.00 97.50 77 ARG A N 1
ATOM 638 C CA . ARG A 1 77 ? 15.397 11.643 -0.553 1.00 97.50 77 ARG A CA 1
ATOM 639 C C . ARG A 1 77 ? 14.212 10.692 -0.752 1.00 97.50 77 ARG A C 1
ATOM 641 O O . ARG A 1 77 ? 13.185 10.809 -0.078 1.00 97.50 77 ARG A O 1
ATOM 648 N N . ARG A 1 78 ? 14.347 9.728 -1.667 1.00 97.62 78 ARG A N 1
ATOM 649 C CA . ARG A 1 78 ? 13.312 8.716 -1.942 1.00 97.62 78 ARG A CA 1
ATOM 650 C C . ARG A 1 78 ? 13.125 7.748 -0.782 1.00 97.62 78 ARG A C 1
ATOM 652 O O . ARG A 1 78 ? 11.995 7.329 -0.542 1.00 97.62 78 ARG A O 1
ATOM 659 N N . GLU A 1 79 ? 14.194 7.408 -0.067 1.00 97.94 79 GLU A N 1
ATOM 660 C CA . GLU A 1 79 ? 14.140 6.571 1.129 1.00 97.94 79 GLU A CA 1
ATOM 661 C C . GLU A 1 79 ? 13.305 7.228 2.227 1.00 97.94 79 GLU A C 1
ATOM 663 O O . GLU A 1 79 ? 12.377 6.598 2.736 1.00 97.94 79 GLU A O 1
ATOM 668 N N . VAL A 1 80 ? 13.589 8.497 2.545 1.00 98.12 80 VAL A N 1
ATOM 669 C CA . VAL A 1 80 ? 12.828 9.273 3.536 1.00 98.12 80 VAL A CA 1
ATOM 670 C C . VAL A 1 80 ? 11.350 9.298 3.154 1.00 98.12 80 VAL A C 1
ATOM 672 O O . VAL A 1 80 ? 10.492 8.935 3.959 1.00 98.12 80 VAL A O 1
ATOM 675 N N . TYR A 1 81 ? 11.045 9.631 1.898 1.00 97.62 81 TYR A N 1
ATOM 676 C CA . TYR A 1 81 ? 9.665 9.691 1.420 1.00 97.62 81 TYR A CA 1
ATOM 677 C C . TYR A 1 81 ? 8.947 8.333 1.501 1.00 97.62 81 TYR A C 1
ATOM 679 O O . TYR A 1 81 ? 7.818 8.244 1.987 1.00 97.62 81 TYR A O 1
ATOM 687 N N . TYR A 1 82 ? 9.606 7.253 1.068 1.00 98.06 82 TYR A N 1
ATOM 688 C CA . TYR A 1 82 ? 9.081 5.892 1.183 1.00 98.06 82 TYR A CA 1
ATOM 689 C C . TYR A 1 82 ? 8.816 5.506 2.644 1.00 98.06 82 TYR A C 1
ATOM 691 O O . TYR A 1 82 ? 7.737 4.991 2.943 1.00 98.06 82 TYR A O 1
ATOM 699 N N . LYS A 1 83 ? 9.768 5.756 3.552 1.00 98.31 83 LYS A N 1
ATOM 700 C CA . LYS A 1 83 ? 9.653 5.397 4.973 1.00 98.31 83 LYS A CA 1
ATOM 701 C C . LYS A 1 83 ? 8.496 6.130 5.651 1.00 98.31 83 LYS A C 1
ATOM 703 O O . LYS A 1 83 ? 7.729 5.490 6.370 1.00 98.31 83 LYS A O 1
ATOM 708 N N . VAL A 1 84 ? 8.316 7.422 5.369 1.00 98.38 84 VAL A N 1
ATOM 709 C CA . VAL A 1 84 ? 7.188 8.217 5.887 1.00 98.38 84 VAL A CA 1
ATOM 710 C C . VAL A 1 84 ? 5.848 7.636 5.429 1.00 98.38 84 VAL A C 1
ATOM 712 O O . VAL A 1 84 ? 4.960 7.385 6.245 1.00 98.38 84 VAL A O 1
ATOM 715 N N . GLU A 1 85 ? 5.695 7.368 4.133 1.00 98.12 85 GLU A N 1
ATOM 716 C CA . GLU A 1 85 ? 4.447 6.819 3.587 1.00 98.12 85 GLU A CA 1
ATOM 717 C C . GLU A 1 85 ? 4.182 5.386 4.075 1.00 98.12 85 GLU A C 1
ATOM 719 O O . GLU A 1 85 ? 3.036 5.016 4.343 1.00 98.12 85 GLU A O 1
ATOM 724 N N . TYR A 1 86 ? 5.236 4.585 4.254 1.00 98.31 86 TYR A N 1
ATOM 725 C CA . TYR A 1 86 ? 5.131 3.245 4.824 1.00 98.31 86 TYR A CA 1
ATOM 726 C C . TYR A 1 86 ? 4.656 3.269 6.279 1.00 98.31 86 TYR A C 1
ATOM 728 O O . TYR A 1 86 ? 3.767 2.492 6.635 1.00 98.31 86 TYR A O 1
ATOM 736 N N . ALA A 1 87 ? 5.193 4.172 7.103 1.00 98.38 87 ALA A N 1
ATOM 737 C CA . ALA A 1 87 ? 4.774 4.333 8.493 1.00 98.38 87 ALA A CA 1
ATOM 738 C C . ALA A 1 87 ? 3.287 4.709 8.591 1.00 98.38 87 ALA A C 1
ATOM 740 O O . ALA A 1 87 ? 2.533 4.041 9.301 1.00 98.38 87 ALA A O 1
ATOM 741 N N . LYS A 1 88 ? 2.832 5.691 7.796 1.00 97.88 88 LYS A N 1
ATOM 742 C CA . LYS A 1 88 ? 1.409 6.078 7.718 1.00 97.88 88 LYS A CA 1
ATOM 743 C C . LYS A 1 88 ? 0.513 4.897 7.341 1.00 97.88 88 LYS A C 1
ATOM 745 O O . LYS A 1 88 ? -0.505 4.651 7.985 1.00 97.88 88 LYS A O 1
ATOM 750 N N . TYR A 1 89 ? 0.897 4.146 6.308 1.00 97.81 89 TYR A N 1
ATOM 751 C CA . TYR A 1 89 ? 0.175 2.941 5.897 1.00 97.81 89 TYR A CA 1
ATOM 752 C C . TYR A 1 89 ? 0.106 1.898 7.018 1.00 97.81 89 TYR A C 1
ATOM 754 O O . TYR A 1 89 ? -0.968 1.349 7.265 1.00 97.81 89 TYR A O 1
ATOM 762 N N . LYS A 1 90 ? 1.222 1.638 7.709 1.00 97.31 90 LYS A N 1
ATOM 763 C CA . LYS A 1 90 ? 1.294 0.634 8.777 1.00 97.31 90 LYS A CA 1
ATOM 764 C C . LYS A 1 90 ? 0.370 0.985 9.945 1.00 97.31 90 LYS A C 1
ATOM 766 O O . LYS A 1 90 ? -0.378 0.114 10.380 1.00 97.31 90 LYS A O 1
ATOM 771 N N . LEU A 1 91 ? 0.364 2.247 10.380 1.00 97.69 91 LEU A N 1
ATOM 772 C CA . LEU A 1 91 ? -0.514 2.730 11.451 1.00 97.69 91 LEU A CA 1
ATOM 773 C C . LEU A 1 91 ? -1.994 2.566 11.091 1.00 97.69 91 LEU A C 1
ATOM 775 O O . LEU A 1 91 ? -2.760 1.986 11.854 1.00 97.69 91 LEU A O 1
ATOM 779 N N . ILE A 1 92 ? -2.395 3.003 9.893 1.00 96.12 92 ILE A N 1
ATOM 780 C CA . ILE A 1 92 ? -3.795 2.905 9.450 1.00 96.12 92 ILE A CA 1
ATOM 781 C C . ILE A 1 92 ? -4.220 1.441 9.283 1.00 96.12 92 ILE A C 1
ATOM 783 O O . ILE A 1 92 ? -5.343 1.082 9.638 1.00 96.12 92 ILE A O 1
ATOM 787 N N . LYS A 1 93 ? -3.333 0.584 8.762 1.00 95.25 93 LYS A N 1
ATOM 788 C CA . LYS A 1 93 ? -3.583 -0.857 8.656 1.00 95.25 93 LYS A CA 1
ATOM 789 C C . LYS A 1 93 ? -3.838 -1.464 10.039 1.00 95.25 93 LYS A C 1
ATOM 791 O O . LYS A 1 93 ? -4.827 -2.169 10.202 1.00 95.25 93 LYS A O 1
ATOM 796 N N . GLN A 1 94 ? -2.971 -1.179 11.010 1.00 95.44 94 GLN A N 1
ATOM 797 C CA . GLN A 1 94 ? -3.082 -1.711 12.367 1.00 95.44 94 GLN A CA 1
ATOM 798 C C . GLN A 1 94 ? -4.350 -1.212 13.066 1.00 95.44 94 GLN A C 1
ATOM 800 O O . GLN A 1 94 ? -5.105 -2.018 13.594 1.00 95.44 94 GLN A O 1
ATOM 805 N N . ALA A 1 95 ? -4.655 0.085 12.974 1.00 95.56 95 ALA A N 1
ATOM 806 C CA . ALA A 1 95 ? -5.873 0.648 13.550 1.00 95.56 95 ALA A CA 1
ATOM 807 C C . ALA A 1 95 ? -7.151 0.011 12.972 1.00 95.56 95 ALA A C 1
ATOM 809 O O . ALA A 1 95 ? -8.095 -0.257 13.709 1.00 95.56 95 ALA A O 1
ATOM 810 N N . ARG A 1 96 ? -7.194 -0.265 11.658 1.00 93.06 96 ARG A N 1
ATOM 811 C CA . ARG A 1 96 ? -8.336 -0.970 11.049 1.00 93.06 96 ARG A CA 1
ATOM 812 C C . ARG A 1 96 ? -8.454 -2.413 11.514 1.00 93.06 96 ARG A C 1
ATOM 814 O O . ARG A 1 96 ? -9.567 -2.875 11.730 1.00 93.06 96 ARG A O 1
ATOM 821 N N . GLN A 1 97 ? -7.327 -3.107 11.628 1.00 93.19 97 GLN A N 1
ATOM 822 C CA . GLN A 1 97 ? -7.309 -4.482 12.105 1.00 93.19 97 GLN A CA 1
ATOM 823 C C . GLN A 1 97 ? -7.814 -4.558 13.551 1.00 93.19 97 GLN A C 1
ATOM 825 O O . GLN A 1 97 ? -8.702 -5.355 13.821 1.00 93.19 97 GLN A O 1
ATOM 830 N N . ASN A 1 98 ? -7.330 -3.685 14.439 1.00 94.50 98 ASN A N 1
ATOM 831 C CA . ASN A 1 98 ? -7.756 -3.650 15.840 1.00 94.50 98 ASN A CA 1
ATOM 832 C C . ASN A 1 98 ? -9.254 -3.355 15.977 1.00 94.50 98 ASN A C 1
ATOM 834 O O . ASN A 1 98 ? -9.956 -4.123 16.615 1.00 94.50 98 ASN A O 1
ATOM 838 N N . LYS A 1 99 ? -9.774 -2.337 15.276 1.00 93.62 99 LYS A N 1
ATOM 839 C CA . LYS A 1 99 ? -11.219 -2.037 15.281 1.00 93.62 99 LYS A CA 1
ATOM 840 C C . LYS A 1 99 ? -12.083 -3.204 14.810 1.00 93.62 99 LYS A C 1
ATOM 842 O O . LYS A 1 99 ? -13.212 -3.365 15.256 1.00 93.62 99 LYS A O 1
ATOM 847 N N . PHE A 1 100 ? -11.582 -3.987 13.858 1.00 93.38 100 PHE A N 1
ATOM 848 C CA . PHE A 1 100 ? -12.291 -5.177 13.408 1.00 93.38 100 PHE A CA 1
ATOM 849 C C . PHE A 1 100 ? -12.258 -6.290 14.458 1.00 93.38 100 PHE A C 1
ATOM 851 O O . PHE A 1 100 ? -13.266 -6.961 14.633 1.00 93.38 100 PHE A O 1
ATOM 858 N N . LEU A 1 101 ? -11.138 -6.468 15.164 1.00 92.88 101 LEU A N 1
ATOM 859 C CA . LEU A 1 101 ? -11.049 -7.420 16.275 1.00 92.88 101 LEU A CA 1
ATOM 860 C C . LEU A 1 101 ? -12.005 -7.036 17.412 1.00 92.88 101 LEU A C 1
ATOM 862 O O . LEU A 1 101 ? -12.819 -7.867 17.789 1.00 92.88 101 LEU A O 1
ATOM 866 N N . GLU A 1 102 ? -12.007 -5.770 17.836 1.00 94.94 102 GLU A N 1
ATOM 867 C CA . GLU A 1 102 ? -12.942 -5.234 18.844 1.00 94.94 102 GLU A CA 1
ATOM 868 C C . GLU A 1 102 ? -14.411 -5.478 18.449 1.00 94.94 102 GLU A C 1
ATOM 870 O O . GLU A 1 102 ? -15.243 -5.880 19.262 1.00 94.94 102 GLU A O 1
ATOM 875 N N . PHE A 1 103 ? -14.746 -5.273 17.170 1.00 93.62 103 PHE A N 1
ATOM 876 C CA . PHE A 1 103 ? -16.081 -5.572 16.653 1.00 93.62 103 PHE A CA 1
ATOM 877 C C . PHE A 1 103 ? -16.419 -7.066 16.757 1.00 93.62 103 PHE A C 1
ATOM 879 O O . PHE A 1 103 ? -17.514 -7.414 17.193 1.00 93.62 103 PHE A O 1
ATOM 886 N N . MET A 1 104 ? -15.497 -7.947 16.363 1.00 92.69 104 MET A N 1
ATOM 887 C CA . MET A 1 104 ? -15.709 -9.395 16.421 1.00 92.69 104 MET A CA 1
ATOM 888 C C . MET A 1 104 ? -15.853 -9.893 17.863 1.00 92.69 104 MET A C 1
ATOM 890 O O . MET A 1 104 ? -16.722 -10.720 18.124 1.00 92.69 104 MET A O 1
ATOM 894 N N . GLU A 1 105 ? -15.058 -9.363 18.792 1.00 93.69 105 GLU A N 1
ATOM 895 C CA . GLU A 1 105 ? -15.167 -9.642 20.229 1.00 93.69 105 GLU A CA 1
ATOM 896 C C . GLU A 1 105 ? -16.554 -9.250 20.755 1.00 93.69 105 GLU A C 1
ATOM 898 O O . GLU A 1 105 ? -17.247 -10.085 21.332 1.00 93.69 105 GLU A O 1
ATOM 903 N N . SER A 1 106 ? -17.037 -8.044 20.428 1.00 93.88 106 SER A N 1
ATOM 904 C CA . SER A 1 106 ? -18.387 -7.599 20.807 1.00 93.88 106 SER A CA 1
ATOM 905 C C . SER A 1 106 ? -19.502 -8.482 20.232 1.00 93.88 106 SER A C 1
ATOM 907 O O . SER A 1 106 ? -20.527 -8.709 20.880 1.00 93.88 106 SER A O 1
ATOM 909 N N . VAL A 1 107 ? -19.336 -8.981 19.003 1.00 91.56 107 VAL A N 1
ATOM 910 C CA . VAL A 1 107 ? -20.287 -9.923 18.394 1.00 91.56 107 VAL A CA 1
ATOM 911 C C . VAL A 1 107 ? -20.277 -11.253 19.145 1.00 91.56 107 VAL A C 1
ATOM 913 O O . VAL A 1 107 ? -21.345 -11.803 19.399 1.00 91.56 107 VAL A O 1
ATOM 916 N N . ILE A 1 108 ? -19.105 -11.770 19.515 1.00 90.75 108 ILE A N 1
ATOM 917 C CA . ILE A 1 108 ? -18.983 -13.026 20.264 1.00 90.75 108 ILE A CA 1
ATOM 918 C C . ILE A 1 108 ? -19.637 -12.896 21.642 1.00 90.75 108 ILE A C 1
ATOM 920 O O . ILE A 1 108 ? -20.485 -13.718 21.978 1.00 90.75 108 ILE A O 1
ATOM 924 N N . GLU A 1 109 ? -19.328 -11.840 22.398 1.00 89.75 109 GLU A N 1
ATOM 925 C CA . GLU A 1 109 ? -19.908 -11.593 23.726 1.00 89.75 109 GLU A CA 1
ATOM 926 C C . GLU A 1 109 ? -21.441 -11.601 23.695 1.00 89.75 109 GLU A C 1
ATOM 928 O O . GLU A 1 109 ? -22.086 -12.284 24.488 1.00 89.75 109 GLU A O 1
ATOM 933 N N . LYS A 1 110 ? -22.046 -10.909 22.724 1.00 86.69 110 LYS A N 1
ATOM 934 C CA . LYS A 1 110 ? -23.510 -10.847 22.582 1.00 86.69 110 LYS A CA 1
ATOM 935 C C . LYS A 1 110 ? -24.154 -12.184 22.220 1.00 86.69 110 LYS A C 1
ATOM 937 O O . LYS A 1 110 ? -25.327 -12.379 22.522 1.00 86.69 110 LYS A O 1
ATOM 942 N N . ASN A 1 111 ? -23.423 -13.075 21.552 1.00 78.19 111 ASN A N 1
ATOM 943 C CA . ASN A 1 111 ? -23.923 -14.398 21.178 1.00 78.19 111 ASN A CA 1
ATOM 944 C C . ASN A 1 111 ? -23.699 -15.452 22.273 1.00 78.19 111 ASN A C 1
ATOM 946 O O . ASN A 1 111 ? -24.385 -16.464 22.254 1.00 78.19 111 ASN A O 1
ATOM 950 N N . LEU A 1 112 ? -22.777 -15.226 23.216 1.00 72.81 112 LEU A N 1
ATOM 951 C CA . LEU A 1 112 ? -22.536 -16.117 24.361 1.00 72.81 112 LEU A CA 1
ATOM 952 C C . LEU A 1 112 ? -23.496 -15.880 25.539 1.00 72.81 112 LEU A C 1
ATOM 954 O O . LEU A 1 112 ? -23.647 -16.751 26.386 1.00 72.81 112 LEU A O 1
ATOM 958 N N . VAL A 1 113 ? -24.128 -14.705 25.610 1.00 60.66 113 VAL A N 1
ATOM 959 C CA . VAL A 1 113 ? -25.090 -14.329 26.668 1.00 60.66 113 VAL A CA 1
ATOM 960 C C . VAL A 1 113 ? -26.539 -14.717 26.303 1.00 60.66 113 VAL A C 1
ATOM 962 O O . VAL A 1 113 ? -27.476 -14.409 27.037 1.00 60.66 113 VAL A O 1
ATOM 965 N N . ARG A 1 114 ? -26.741 -15.394 25.169 1.00 50.44 114 ARG A N 1
ATOM 966 C CA . ARG A 1 114 ? -28.050 -15.799 24.647 1.00 50.44 114 ARG A CA 1
ATOM 967 C C . ARG A 1 114 ? -28.234 -17.306 24.734 1.00 50.44 114 ARG A C 1
ATOM 969 O O . ARG A 1 114 ? -29.384 -17.712 25.002 1.00 50.44 114 ARG A O 1
#

Organism: Araneus ventricosus (NCBI:txid182803)

Foldseek 3Di:
DPVVVVVVVVVVVCPVVVVVVVVVVVVVVCVVPVPPPPPPVPPPDPLDDPVLVVLVVVLVVLVVVLVPDPDPVVNVVSVVVSVVSVVVSVVVVVVSVVVVVVVVVVVVVVVVVD

pLDDT: mean 84.56, std 16.48, range [42.22, 98.38]

Sequence (114 aa):
MVSTFRDLAAYAENIEDFIADFEEGLETICELNVKKKVYRGKSNALWWSIKLESMRGRVRALRRRFQHTRNPSERLRREVYYKVEYAKYKLIKQARQNKFLEFMESVIEKNLVR

Radius of gyration: 29.79 Å; chains: 1; bounding box: 51×42×90 Å